Protein AF-A0A2N7S6V3-F1 (afdb_monomer_lite)

pLDDT: mean 84.44, std 11.52, range [43.91, 96.56]

Organism: NCBI:txid256701

Radius of gyration: 15.77 Å; chains: 1; bounding box: 34×44×52 Å

InterPro domains:
  IPR001604 DNA/RNA non-specific endonuclease/pyrophosphatase/phosphodiesterase domain [PF01223] (2-78)
  IPR044925 His-Me finger superfamily [SSF54060] (2-76)
  IPR044929 DNA/RNA non-spec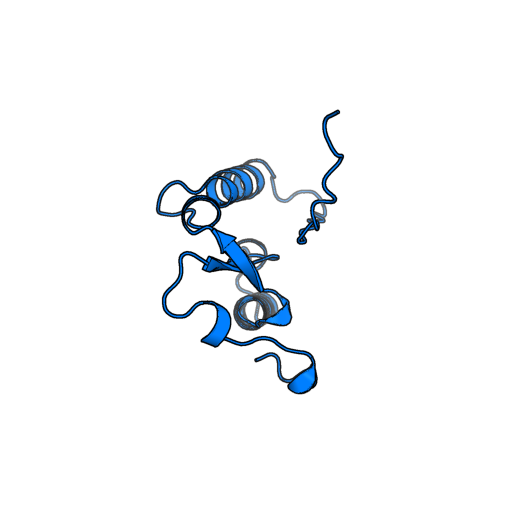ific endonuclease superfamily [G3DSA:3.40.570.10] (1-99)

Secondary structure (DSSP, 8-state):
--TTS-GGG---GGGGTTSSEEEEESS-HHHHTTS--HHHHHHHHHTTSGGGEEEEEHHHH-GGGT-HHHHHHHHHHHH--TTS---------PPP-----

Sequence (101 aa):
MDPRVPSEYQAGSYLYANNRLDGGLLARRADFTRELRSEAHQASKDSFYFTNITPQLDEFNQSGQGGILGRLENAFYEAVHLDVLRCRLSGPIPATSASHR

Structure (mmCIF, N/CA/C/O backbone):
data_AF-A0A2N7S6V3-F1
#
_entry.id   AF-A0A2N7S6V3-F1
#
loop_
_atom_site.group_PDB
_atom_site.id
_atom_site.type_symbol
_atom_site.label_atom_id
_atom_site.label_alt_id
_atom_site.label_comp_id
_atom_site.label_asym_id
_atom_site.label_entity_id
_atom_site.label_seq_id
_atom_site.pdbx_PDB_ins_code
_atom_site.Cartn_x
_atom_site.Cartn_y
_atom_site.Cartn_z
_atom_site.occupancy
_atom_site.B_iso_or_equiv
_atom_site.auth_seq_id
_atom_site.auth_comp_id
_atom_site.auth_asym_id
_atom_site.auth_atom_id
_atom_site.pdbx_PDB_model_num
ATOM 1 N N . MET A 1 1 ? -8.026 -7.565 7.646 1.00 93.56 1 MET A N 1
ATOM 2 C CA . MET A 1 1 ? -9.291 -7.234 6.958 1.00 93.56 1 MET A CA 1
ATOM 3 C C . MET A 1 1 ? -9.798 -5.917 7.503 1.00 93.56 1 MET A C 1
ATOM 5 O O . MET A 1 1 ? -9.565 -5.657 8.679 1.00 93.56 1 MET A O 1
ATOM 9 N N . ASP A 1 2 ? -10.428 -5.103 6.664 1.00 95.38 2 ASP A N 1
ATOM 10 C CA . ASP A 1 2 ? -11.132 -3.889 7.073 1.00 95.38 2 ASP A CA 1
ATOM 11 C C . ASP A 1 2 ? -12.505 -4.269 7.650 1.00 95.38 2 ASP A C 1
ATOM 13 O O . ASP A 1 2 ? -13.312 -4.850 6.921 1.00 95.38 2 ASP A O 1
ATOM 17 N N . PRO A 1 3 ? -12.800 -3.979 8.929 1.00 95.38 3 PRO A N 1
ATOM 18 C CA . PRO A 1 3 ? -14.094 -4.314 9.524 1.00 95.38 3 PRO A CA 1
ATOM 19 C C . PRO A 1 3 ? -15.255 -3.484 8.955 1.00 95.38 3 PRO A C 1
ATOM 21 O O . PRO A 1 3 ? -16.411 -3.809 9.208 1.00 95.38 3 PRO A O 1
ATOM 24 N N . ARG A 1 4 ? -14.971 -2.408 8.209 1.00 95.75 4 ARG A N 1
ATOM 25 C CA . ARG A 1 4 ? -15.985 -1.524 7.614 1.00 95.75 4 ARG A CA 1
ATOM 26 C C . ARG A 1 4 ? -16.544 -2.059 6.295 1.00 95.75 4 ARG A C 1
ATOM 28 O O . ARG A 1 4 ? -17.529 -1.523 5.798 1.00 95.75 4 ARG A O 1
ATOM 35 N N . VAL A 1 5 ? -15.917 -3.086 5.720 1.00 95.56 5 VAL A N 1
ATOM 36 C CA . VAL A 1 5 ? -16.302 -3.690 4.439 1.00 95.56 5 VAL A CA 1
ATOM 37 C C . VAL A 1 5 ? -16.656 -5.166 4.677 1.00 95.56 5 VAL A C 1
ATOM 39 O O . VAL A 1 5 ? -15.956 -5.827 5.446 1.00 95.56 5 VAL A O 1
ATOM 42 N N . PRO A 1 6 ? -17.709 -5.725 4.052 1.00 96.56 6 PRO A N 1
ATOM 43 C CA . PRO A 1 6 ? -17.992 -7.158 4.149 1.00 96.56 6 PRO A CA 1
ATOM 44 C C . PRO A 1 6 ? -16.808 -8.008 3.667 1.00 96.56 6 PRO A C 1
ATOM 46 O O . PRO A 1 6 ? -16.053 -7.599 2.779 1.00 96.56 6 PRO A O 1
ATOM 49 N N . SER A 1 7 ? -16.602 -9.176 4.275 1.00 94.12 7 SER A N 1
ATOM 50 C CA . SER A 1 7 ? -15.421 -10.003 4.000 1.00 94.12 7 SER A CA 1
ATOM 51 C C . SER A 1 7 ? -15.444 -10.612 2.601 1.00 94.12 7 SER A C 1
ATOM 53 O O . SER A 1 7 ? -14.377 -10.804 2.023 1.00 94.12 7 SER A O 1
ATOM 55 N N . GLU A 1 8 ? -16.622 -10.858 2.021 1.00 95.12 8 GLU A N 1
ATOM 56 C CA . GLU A 1 8 ? -16.755 -11.396 0.663 1.00 95.12 8 GLU A CA 1
ATOM 57 C C . GLU A 1 8 ? -16.217 -10.459 -0.433 1.00 95.12 8 GLU A C 1
ATOM 59 O O . GLU A 1 8 ? -15.902 -10.919 -1.529 1.00 95.12 8 GLU A O 1
ATOM 64 N N . TYR A 1 9 ? -16.062 -9.163 -0.139 1.00 95.12 9 TYR A N 1
ATOM 65 C CA . TYR A 1 9 ? -15.515 -8.168 -1.069 1.00 95.12 9 TYR A CA 1
ATOM 66 C C . TYR A 1 9 ? -14.033 -7.864 -0.827 1.00 95.12 9 TYR A C 1
ATOM 68 O O . TYR A 1 9 ? -13.488 -6.938 -1.427 1.00 95.12 9 TYR A O 1
ATOM 76 N N . GLN A 1 10 ? -13.374 -8.602 0.067 1.00 94.25 10 GLN A N 1
ATOM 77 C CA . GLN A 1 10 ? -11.996 -8.334 0.458 1.00 94.25 10 GLN A CA 1
ATOM 78 C C . GLN A 1 10 ? -11.084 -9.511 0.157 1.00 94.25 10 GLN A C 1
ATOM 80 O O . GLN A 1 10 ? -11.326 -10.644 0.571 1.00 94.25 10 GLN A O 1
ATOM 85 N N . ALA A 1 11 ? -9.961 -9.207 -0.484 1.00 90.50 11 ALA A N 1
ATOM 86 C CA . ALA A 1 11 ? -8.839 -10.122 -0.518 1.00 90.50 11 ALA A CA 1
ATOM 87 C C . ALA A 1 11 ? -7.976 -9.980 0.746 1.00 90.50 11 ALA A C 1
ATOM 89 O O . ALA A 1 11 ? -7.929 -8.923 1.376 1.00 90.50 11 ALA A O 1
ATOM 90 N N . GLY A 1 12 ? -7.301 -11.063 1.131 1.00 91.44 12 GLY A N 1
ATOM 91 C CA . GLY A 1 12 ? -6.528 -11.143 2.371 1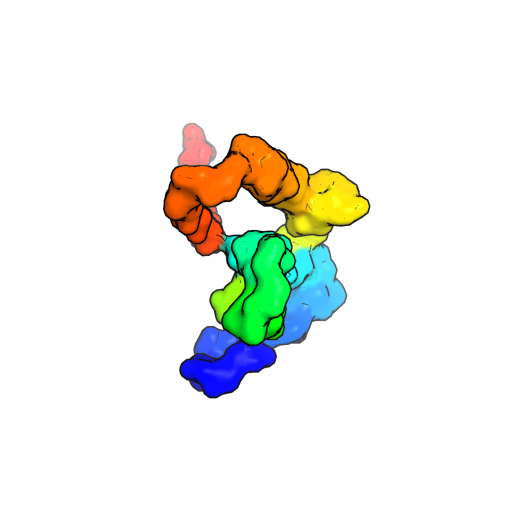.00 91.44 12 GLY A CA 1
ATOM 92 C C . GLY A 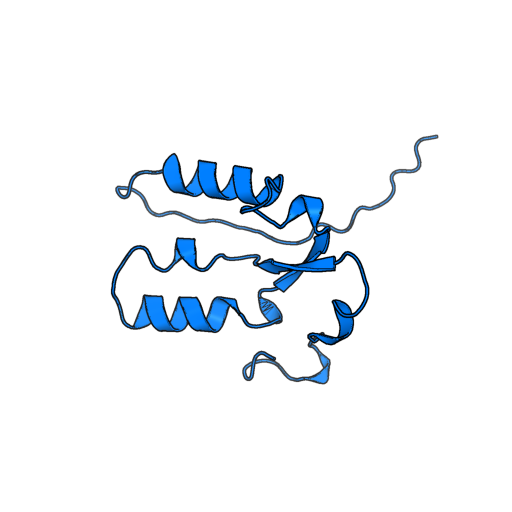1 12 ? -5.046 -11.427 2.159 1.00 91.44 12 GLY A C 1
ATOM 93 O O . GLY A 1 12 ? -4.545 -11.471 1.037 1.00 91.44 12 GLY A O 1
ATOM 94 N N . SER A 1 13 ? -4.352 -11.699 3.267 1.00 92.81 13 SER A N 1
ATOM 95 C CA . SER A 1 13 ? -2.918 -12.024 3.282 1.00 92.81 13 SER A CA 1
ATOM 96 C C . SER A 1 13 ? -2.558 -13.238 2.424 1.00 92.81 13 SER A C 1
ATOM 98 O O . SER A 1 13 ? -1.431 -13.330 1.948 1.00 92.81 13 SER A O 1
ATOM 100 N N . TY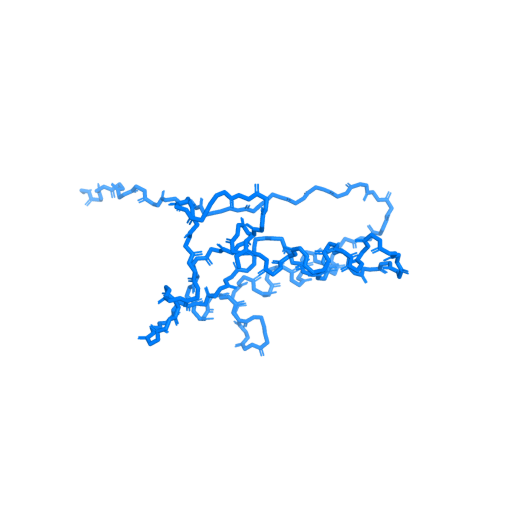R A 1 14 ? -3.509 -14.147 2.192 1.00 93.31 14 TYR A N 1
ATOM 101 C CA . TYR A 1 14 ? -3.312 -15.337 1.366 1.00 93.31 14 TYR A CA 1
ATOM 102 C C . TYR A 1 14 ? -2.865 -15.013 -0.071 1.00 93.31 14 TYR A C 1
ATOM 104 O O . TYR A 1 14 ? -2.189 -15.838 -0.675 1.00 93.31 14 TYR A O 1
ATOM 112 N N . LEU A 1 15 ? -3.186 -13.826 -0.609 1.00 92.94 15 LEU A N 1
ATOM 113 C CA . LEU A 1 15 ? -2.744 -13.406 -1.946 1.00 92.94 15 LEU A CA 1
ATOM 114 C C . LEU A 1 15 ? -1.231 -13.199 -2.060 1.00 92.94 15 LEU A C 1
ATOM 116 O O . LEU A 1 15 ? -0.696 -13.262 -3.162 1.00 92.94 15 LEU A O 1
ATOM 120 N N . TYR A 1 16 ? -0.554 -12.942 -0.946 1.00 92.50 16 TYR A N 1
ATOM 121 C CA . TYR A 1 16 ? 0.864 -12.574 -0.903 1.00 92.50 16 TYR A CA 1
ATOM 122 C C . TYR A 1 16 ? 1.745 -13.736 -0.428 1.00 92.50 16 TYR A C 1
ATOM 124 O O . TYR A 1 16 ? 2.961 -13.617 -0.319 1.00 92.50 16 TYR A O 1
ATOM 132 N N . ALA A 1 17 ? 1.141 -14.882 -0.106 1.00 94.25 17 ALA A N 1
ATOM 133 C CA . ALA A 1 17 ? 1.877 -16.045 0.355 1.00 94.25 17 ALA A CA 1
ATOM 134 C C . ALA A 1 17 ? 2.598 -16.729 -0.818 1.00 94.25 17 ALA A C 1
ATOM 136 O O . ALA A 1 17 ? 1.983 -17.050 -1.835 1.00 94.25 17 ALA A O 1
ATOM 137 N N . ASN A 1 18 ? 3.889 -17.021 -0.634 1.00 94.12 18 ASN A N 1
ATOM 138 C CA . ASN A 1 18 ? 4.708 -17.818 -1.556 1.00 94.12 18 ASN A CA 1
ATOM 139 C C . ASN A 1 18 ? 4.784 -17.264 -2.992 1.00 94.12 18 ASN A C 1
ATOM 141 O O . ASN A 1 18 ? 4.821 -18.031 -3.955 1.00 94.12 18 ASN A O 1
ATOM 145 N N . ASN A 1 19 ? 4.802 -15.941 -3.155 1.00 94.31 19 ASN A N 1
ATOM 146 C CA . ASN A 1 19 ? 4.996 -15.294 -4.449 1.00 94.31 19 ASN A CA 1
ATOM 147 C C . ASN A 1 19 ? 5.767 -13.971 -4.297 1.00 94.31 19 ASN A C 1
ATOM 149 O O . ASN A 1 19 ? 6.182 -13.610 -3.200 1.00 94.31 19 ASN A O 1
ATOM 153 N N . ARG A 1 20 ? 5.999 -13.280 -5.418 1.00 94.00 20 ARG A N 1
ATOM 154 C CA . ARG A 1 20 ? 6.748 -12.011 -5.477 1.00 94.00 20 ARG A CA 1
ATOM 155 C C . ARG A 1 20 ? 5.899 -10.764 -5.197 1.00 94.00 20 ARG A C 1
ATOM 157 O O . ARG A 1 20 ? 6.368 -9.648 -5.410 1.00 94.00 20 ARG A O 1
ATOM 164 N N . LEU A 1 21 ? 4.629 -10.936 -4.836 1.00 93.94 21 LEU A N 1
ATOM 165 C CA . LEU A 1 21 ? 3.725 -9.825 -4.579 1.00 93.94 21 LEU A CA 1
ATOM 166 C C . LEU A 1 21 ? 3.868 -9.378 -3.131 1.00 93.94 21 LEU A C 1
ATOM 168 O O . LEU A 1 21 ? 3.663 -10.153 -2.200 1.00 93.94 21 LEU A O 1
ATOM 172 N N . ASP A 1 22 ? 4.110 -8.090 -2.963 1.00 92.75 22 ASP A N 1
ATOM 173 C CA . ASP A 1 22 ? 3.999 -7.396 -1.698 1.00 92.75 22 ASP A CA 1
ATOM 174 C C . ASP A 1 22 ? 2.635 -6.722 -1.554 1.00 92.75 22 ASP A C 1
ATOM 176 O O . ASP A 1 22 ? 1.992 -6.313 -2.530 1.00 92.75 22 ASP A O 1
ATOM 180 N N . GLY A 1 23 ? 2.240 -6.526 -0.295 1.00 91.62 23 GLY A N 1
ATOM 181 C CA . GLY A 1 23 ? 1.132 -5.657 0.073 1.00 91.62 23 GLY A CA 1
ATOM 182 C C . GLY A 1 23 ? 1.522 -4.182 -0.025 1.00 91.62 23 GLY A C 1
ATOM 183 O O . GLY A 1 23 ? 1.786 -3.542 0.993 1.00 91.62 23 GLY A O 1
ATOM 184 N N . GLY A 1 24 ? 1.545 -3.641 -1.243 1.00 92.06 24 GLY A N 1
ATOM 185 C CA . GLY A 1 24 ? 1.868 -2.238 -1.483 1.00 92.06 24 GLY A CA 1
ATOM 186 C C . GLY A 1 24 ? 0.765 -1.297 -1.002 1.00 92.06 24 GLY A C 1
ATOM 187 O O . GLY A 1 24 ? -0.384 -1.397 -1.439 1.00 92.06 24 GLY A O 1
ATOM 188 N N . LEU A 1 25 ? 1.120 -0.373 -0.107 1.00 92.56 25 LEU A N 1
ATOM 189 C CA . LEU A 1 25 ? 0.206 0.636 0.432 1.00 92.56 25 LEU A CA 1
ATOM 190 C C . LEU A 1 25 ? -0.127 1.683 -0.637 1.00 92.56 25 LEU A C 1
ATOM 192 O O . LEU A 1 25 ? 0.773 2.270 -1.233 1.00 92.56 25 LEU A O 1
ATOM 196 N N . LEU A 1 26 ? -1.413 1.970 -0.839 1.00 92.25 26 LEU A N 1
ATOM 197 C CA . LEU A 1 26 ? -1.855 3.066 -1.704 1.00 92.25 26 LEU A CA 1
ATOM 198 C C . LEU A 1 26 ? -1.624 4.414 -1.019 1.00 92.25 26 LEU A C 1
ATOM 200 O O . LEU A 1 26 ? -0.962 5.294 -1.576 1.00 92.25 26 LEU A O 1
ATOM 204 N N . ALA A 1 27 ? -2.130 4.565 0.204 1.00 90.75 27 ALA A N 1
ATOM 205 C CA . ALA A 1 27 ? -1.829 5.694 1.070 1.00 90.75 27 ALA A CA 1
ATOM 206 C C . ALA A 1 27 ? -0.869 5.257 2.183 1.00 90.75 27 ALA A C 1
ATOM 208 O O . ALA A 1 27 ? -1.139 4.299 2.917 1.00 90.75 27 ALA A O 1
ATOM 209 N N . ARG A 1 28 ? 0.277 5.934 2.306 1.00 86.44 28 ARG A N 1
ATOM 210 C CA . ARG A 1 28 ? 1.336 5.506 3.225 1.00 86.44 28 ARG A CA 1
ATOM 211 C C . ARG A 1 28 ? 1.147 6.077 4.614 1.00 86.44 28 ARG A C 1
ATOM 213 O O . ARG A 1 28 ? 0.816 7.244 4.775 1.00 86.44 28 ARG A O 1
ATOM 220 N N . ARG A 1 29 ? 1.578 5.312 5.617 1.00 84.94 29 ARG A N 1
ATOM 221 C CA . ARG A 1 29 ? 1.697 5.776 7.005 1.00 84.94 29 ARG A CA 1
ATOM 222 C C . ARG A 1 29 ? 2.402 7.132 7.136 1.00 84.94 29 ARG A C 1
ATOM 224 O O . ARG A 1 29 ? 1.900 8.003 7.840 1.00 84.94 29 ARG A O 1
ATOM 231 N N . ALA A 1 30 ? 3.541 7.304 6.459 1.00 82.00 30 ALA A N 1
ATOM 232 C CA . ALA A 1 30 ? 4.339 8.530 6.536 1.00 82.00 30 ALA A CA 1
ATOM 233 C C . ALA A 1 30 ? 3.537 9.777 6.134 1.00 82.00 30 ALA A C 1
ATOM 235 O O . ALA A 1 30 ? 3.757 10.846 6.696 1.00 82.00 30 ALA A O 1
ATOM 236 N N . ASP A 1 31 ? 2.567 9.629 5.226 1.00 79.69 31 ASP A N 1
ATOM 237 C CA . ASP A 1 31 ? 1.741 10.734 4.742 1.00 79.69 31 ASP A CA 1
ATOM 238 C C . ASP A 1 31 ? 0.803 11.273 5.850 1.00 79.69 31 ASP A C 1
ATOM 240 O O . ASP A 1 31 ? 0.399 12.431 5.795 1.00 79.69 31 ASP A O 1
ATOM 244 N N . PHE A 1 32 ? 0.525 10.482 6.897 1.00 75.81 32 PHE A N 1
ATOM 245 C CA . PHE A 1 32 ? -0.364 10.847 8.010 1.00 75.81 32 PHE A CA 1
ATOM 246 C C . PHE A 1 32 ? 0.372 11.169 9.314 1.00 75.81 32 PHE A C 1
ATOM 248 O O . PHE A 1 32 ? -0.121 11.938 10.133 1.00 75.81 32 PHE A O 1
ATOM 255 N N . THR A 1 33 ? 1.548 10.579 9.541 1.00 76.19 33 THR A N 1
ATOM 256 C CA . THR A 1 33 ? 2.231 10.621 10.847 1.00 76.19 33 THR A CA 1
ATOM 257 C C . THR A 1 33 ? 3.184 11.803 11.028 1.00 76.19 33 THR A C 1
ATOM 259 O O . THR A 1 33 ? 4.051 11.752 11.897 1.00 76.19 33 THR A O 1
ATOM 262 N N . ARG A 1 34 ? 3.067 12.860 10.213 1.00 71.19 34 ARG A N 1
ATOM 263 C CA . ARG A 1 34 ? 3.883 14.081 10.380 1.00 71.19 34 ARG A CA 1
ATOM 264 C C . ARG A 1 34 ? 3.523 14.850 11.652 1.00 71.19 34 ARG A C 1
ATOM 266 O O . ARG A 1 34 ? 4.373 15.546 12.196 1.00 71.19 34 ARG A O 1
ATOM 273 N N . GLU A 1 35 ? 2.294 14.692 12.135 1.00 69.31 35 GLU A N 1
ATOM 274 C CA . GLU A 1 35 ? 1.805 15.306 13.368 1.00 69.31 35 GLU A CA 1
ATOM 275 C C . GLU A 1 35 ? 1.487 14.238 14.426 1.00 69.31 35 GLU A C 1
ATOM 277 O O . GLU A 1 35 ? 1.005 13.151 14.114 1.00 69.31 35 GLU A O 1
ATOM 282 N N . LEU A 1 36 ? 1.718 14.550 15.704 1.00 73.31 36 LEU A N 1
ATOM 283 C CA . LEU A 1 36 ? 1.500 13.642 16.843 1.00 73.31 36 LEU A CA 1
ATOM 284 C C . LEU A 1 36 ? 0.040 13.649 17.345 1.00 73.31 36 LEU A C 1
ATOM 286 O O . LEU A 1 36 ? -0.217 13.652 18.548 1.00 73.31 36 LEU A O 1
ATOM 290 N N . ARG A 1 37 ? -0.937 13.683 16.434 1.00 84.88 37 ARG A N 1
ATOM 291 C CA . ARG A 1 37 ? -2.370 13.720 16.783 1.00 84.88 37 ARG A CA 1
ATOM 292 C C . ARG A 1 37 ? -2.958 12.315 16.918 1.00 84.88 37 ARG A C 1
ATOM 294 O O . ARG A 1 37 ? -2.510 11.372 16.270 1.00 84.88 37 ARG A O 1
ATOM 301 N N . SER A 1 38 ? -4.016 12.179 17.718 1.00 87.38 38 SER A N 1
ATOM 302 C CA . SER A 1 38 ? -4.781 10.926 17.843 1.00 87.38 38 SER A CA 1
ATOM 303 C C . SER A 1 38 ? -5.303 10.428 16.489 1.00 87.38 38 SER A C 1
ATOM 305 O O . SER A 1 38 ? -5.252 9.234 16.204 1.00 87.38 38 SER A O 1
ATOM 307 N N . GLU A 1 39 ? -5.729 11.350 15.628 1.00 87.44 39 GLU A N 1
ATOM 308 C CA . GLU A 1 39 ? -6.166 11.076 14.256 1.00 87.44 39 GLU A CA 1
ATOM 309 C C . GLU A 1 39 ? -5.036 10.499 13.396 1.00 87.44 39 GLU A C 1
ATOM 311 O O . GLU A 1 39 ? -5.257 9.532 12.674 1.00 87.44 39 GLU A O 1
ATOM 316 N N . ALA A 1 40 ? -3.808 11.012 13.527 1.00 87.56 40 ALA A N 1
ATOM 317 C CA . ALA A 1 40 ? -2.641 10.492 12.812 1.00 87.56 40 ALA A CA 1
ATOM 318 C C . ALA A 1 40 ? -2.309 9.049 13.230 1.00 87.56 40 ALA A C 1
ATOM 320 O O . ALA A 1 40 ? -1.928 8.221 12.399 1.00 87.56 40 ALA A O 1
ATOM 321 N N . HIS A 1 41 ? -2.504 8.715 14.510 1.00 87.62 41 HIS A N 1
ATOM 322 C CA . HIS A 1 41 ? -2.364 7.340 14.996 1.00 87.62 41 HIS A CA 1
ATOM 323 C C . HIS A 1 41 ? -3.445 6.419 14.429 1.00 87.62 41 HIS A C 1
ATOM 325 O O . HIS A 1 41 ? -3.142 5.304 13.999 1.00 87.62 41 HIS A O 1
ATOM 331 N N . GLN A 1 42 ? -4.698 6.880 14.389 1.00 90.62 42 GLN A N 1
ATOM 332 C CA . GLN A 1 42 ? -5.784 6.106 13.795 1.00 90.62 42 GLN A CA 1
ATOM 333 C C . GLN A 1 42 ? -5.570 5.912 12.289 1.00 90.62 42 GLN A C 1
ATOM 335 O O . GLN A 1 42 ? -5.645 4.785 11.815 1.00 90.62 42 GLN A O 1
ATOM 340 N N . ALA A 1 43 ? -5.200 6.962 11.555 1.00 89.69 43 ALA A N 1
ATOM 341 C CA . ALA A 1 43 ? -4.883 6.893 10.130 1.00 89.69 43 ALA A CA 1
ATOM 342 C C . ALA A 1 43 ? -3.706 5.945 9.845 1.00 89.69 43 ALA A C 1
ATOM 344 O O . ALA A 1 43 ? -3.746 5.149 8.908 1.00 89.69 43 ALA A O 1
ATOM 345 N N . SER A 1 44 ? -2.676 5.959 10.699 1.00 90.00 44 SER A N 1
ATOM 346 C CA . SER A 1 44 ? -1.582 4.992 10.621 1.00 90.00 44 SER A CA 1
ATOM 347 C C . SER A 1 44 ? -2.081 3.555 10.758 1.00 90.00 44 SER A C 1
ATOM 349 O O . SER A 1 44 ? -1.603 2.695 10.024 1.00 90.00 44 SER A O 1
ATOM 351 N N . LYS A 1 45 ? -2.999 3.266 11.687 1.00 91.75 45 LYS A N 1
ATOM 352 C CA . LYS A 1 45 ? -3.585 1.923 11.829 1.00 91.75 45 LYS A CA 1
ATOM 353 C C . LYS A 1 45 ? -4.429 1.556 10.613 1.00 91.75 45 LYS A C 1
ATOM 355 O O . LYS A 1 45 ? -4.246 0.477 10.059 1.00 91.75 45 LYS A O 1
ATOM 360 N N . ASP A 1 46 ? -5.289 2.472 10.181 1.00 93.44 46 ASP A N 1
ATOM 361 C CA . ASP A 1 46 ? -6.187 2.282 9.045 1.00 93.44 46 ASP A CA 1
ATOM 362 C C . ASP A 1 46 ? -5.427 2.022 7.738 1.00 93.44 46 ASP A C 1
ATOM 364 O O . ASP A 1 46 ? -5.908 1.276 6.887 1.00 93.44 46 ASP A O 1
ATOM 368 N N . SER A 1 47 ? -4.210 2.561 7.599 1.00 92.62 47 SER A N 1
ATOM 369 C CA . SER A 1 47 ? -3.375 2.320 6.418 1.00 92.62 47 SER A CA 1
ATOM 370 C C . SER A 1 47 ? -3.035 0.838 6.199 1.00 92.62 47 SER A C 1
ATOM 372 O O . SER A 1 47 ? -2.805 0.442 5.062 1.00 92.62 47 SER A O 1
ATOM 374 N N . PHE A 1 48 ? -3.071 -0.005 7.237 1.00 92.81 48 PHE A N 1
ATOM 375 C CA . PHE A 1 48 ? -2.760 -1.437 7.131 1.00 92.81 48 PHE A CA 1
ATOM 376 C C . PHE A 1 48 ? -3.958 -2.321 6.750 1.00 92.81 48 PHE A C 1
ATOM 378 O O . PHE A 1 48 ? -3.823 -3.547 6.686 1.00 92.81 48 PHE A O 1
ATOM 385 N N . TYR A 1 49 ? -5.139 -1.750 6.502 1.00 95.44 49 TYR A N 1
ATOM 386 C CA . TYR A 1 49 ? -6.260 -2.531 5.989 1.00 95.44 49 TYR A CA 1
ATOM 387 C C . TYR A 1 49 ? -6.051 -2.922 4.523 1.00 95.44 49 TYR A C 1
ATOM 389 O O . TYR A 1 49 ? -5.548 -2.140 3.723 1.00 95.44 49 TYR A O 1
ATOM 397 N N . PHE A 1 50 ? -6.500 -4.127 4.147 1.00 94.25 50 PHE A N 1
ATOM 398 C CA . PHE A 1 50 ? -6.365 -4.634 2.773 1.00 94.25 50 PHE A CA 1
ATOM 399 C C . PHE A 1 50 ? -7.113 -3.794 1.730 1.00 94.25 50 PHE A C 1
ATOM 401 O O . PHE A 1 50 ? -6.752 -3.820 0.563 1.00 94.25 50 PHE A O 1
ATOM 408 N N . THR A 1 51 ? -8.092 -2.993 2.148 1.00 93.94 51 THR A N 1
ATOM 409 C CA . THR A 1 51 ? -8.779 -1.994 1.314 1.00 93.94 51 THR A CA 1
ATOM 410 C C . THR A 1 51 ? -7.868 -0.842 0.863 1.00 93.94 51 THR A C 1
ATOM 412 O O . THR A 1 51 ? -8.190 -0.161 -0.104 1.00 93.94 51 THR A O 1
ATOM 415 N N . ASN A 1 52 ? -6.718 -0.642 1.517 1.00 94.75 52 ASN A N 1
ATOM 416 C CA . ASN A 1 52 ? -5.666 0.313 1.145 1.00 94.75 52 ASN A CA 1
ATOM 417 C C . ASN A 1 52 ? -4.431 -0.379 0.526 1.00 94.75 52 ASN A C 1
ATOM 419 O O . ASN A 1 52 ? -3.409 0.264 0.293 1.00 94.75 52 ASN A O 1
ATOM 423 N N . ILE A 1 53 ? -4.488 -1.692 0.292 1.00 93.94 53 ILE A N 1
ATOM 424 C CA . ILE A 1 53 ? -3.352 -2.487 -0.176 1.00 93.94 53 ILE A CA 1
ATOM 425 C C . ILE A 1 53 ? -3.655 -3.031 -1.569 1.00 93.94 53 ILE A C 1
ATOM 427 O O . ILE A 1 53 ? -4.706 -3.622 -1.800 1.00 93.94 53 ILE A O 1
ATOM 431 N N . THR A 1 54 ? -2.703 -2.885 -2.487 1.00 93.94 54 THR A N 1
ATOM 432 C CA . THR A 1 54 ? -2.764 -3.500 -3.817 1.00 93.94 54 THR A CA 1
ATOM 433 C C . THR A 1 54 ? -1.571 -4.432 -4.029 1.00 93.94 54 THR A C 1
ATOM 435 O O . THR A 1 54 ? -0.477 -4.125 -3.550 1.00 93.94 54 THR A O 1
ATOM 438 N N . PRO A 1 55 ? -1.732 -5.538 -4.781 1.00 93.81 55 PRO A N 1
ATOM 439 C CA . PRO A 1 55 ? -0.601 -6.332 -5.237 1.00 93.81 55 PR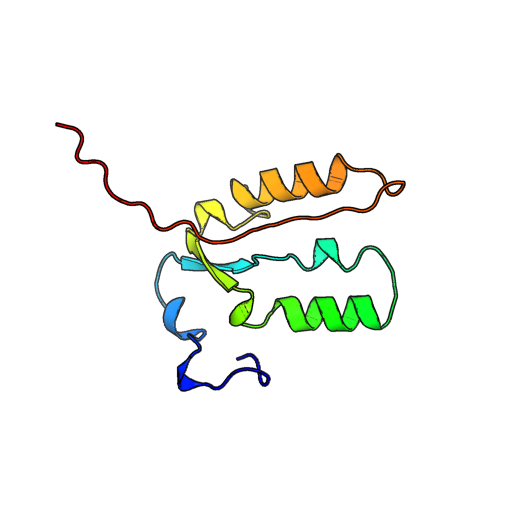O A CA 1
ATOM 440 C C . PRO A 1 55 ? 0.409 -5.488 -6.010 1.00 93.81 55 PRO A C 1
ATOM 442 O O . PRO A 1 55 ? 0.050 -4.809 -6.975 1.00 93.81 55 PRO A O 1
ATOM 445 N N . GLN A 1 56 ? 1.667 -5.535 -5.581 1.00 93.00 56 GLN A N 1
ATOM 446 C CA . GLN A 1 56 ? 2.800 -4.895 -6.246 1.00 93.00 56 GLN A CA 1
ATOM 447 C C . GLN A 1 56 ? 3.984 -5.856 -6.255 1.00 93.00 56 GLN A C 1
ATOM 449 O O . GLN A 1 56 ? 4.150 -6.617 -5.312 1.00 93.00 56 GLN A O 1
ATOM 454 N N . LEU A 1 57 ? 4.815 -5.829 -7.296 1.00 92.88 57 LEU A N 1
ATOM 455 C CA . LEU A 1 57 ? 6.053 -6.611 -7.290 1.00 92.88 57 LEU A CA 1
ATOM 456 C C . LEU A 1 57 ? 7.005 -6.092 -6.203 1.00 92.88 57 LEU A C 1
ATOM 458 O O . LEU A 1 57 ? 7.135 -4.878 -6.024 1.00 92.88 57 LEU A O 1
ATOM 462 N N . ASP A 1 58 ? 7.683 -7.014 -5.525 1.00 88.56 58 ASP A N 1
ATOM 463 C CA . ASP A 1 58 ? 8.718 -6.755 -4.516 1.00 88.56 58 ASP A CA 1
ATOM 464 C C . ASP A 1 58 ? 9.704 -5.636 -4.919 1.00 88.56 58 ASP A C 1
ATOM 466 O O . ASP A 1 58 ? 9.858 -4.634 -4.214 1.00 88.56 58 ASP A O 1
ATOM 470 N N . GLU A 1 59 ? 10.293 -5.738 -6.110 1.00 88.38 59 GLU A N 1
ATOM 471 C CA . GLU A 1 59 ? 11.262 -4.785 -6.667 1.00 88.38 59 GLU A CA 1
ATOM 472 C C . GLU A 1 59 ? 10.672 -3.398 -6.971 1.00 88.38 59 GLU A C 1
ATOM 474 O O . GLU A 1 59 ? 11.398 -2.413 -7.116 1.00 88.38 59 GLU A O 1
ATOM 479 N N . PHE A 1 60 ? 9.347 -3.294 -7.067 1.00 88.94 60 PHE A N 1
ATOM 480 C CA . PHE A 1 60 ? 8.660 -2.024 -7.260 1.00 88.94 60 PHE A CA 1
ATOM 481 C C . PHE A 1 60 ? 8.340 -1.353 -5.918 1.00 88.94 60 PHE A C 1
ATOM 483 O O . PHE A 1 60 ? 8.608 -0.160 -5.755 1.00 88.94 60 PHE A O 1
ATOM 490 N N . ASN A 1 61 ? 7.811 -2.118 -4.960 1.00 86.38 61 ASN A N 1
ATOM 491 C CA . ASN A 1 61 ? 7.245 -1.624 -3.703 1.00 86.38 61 ASN A CA 1
ATOM 492 C C . ASN A 1 61 ? 8.295 -1.261 -2.633 1.00 86.38 61 ASN A C 1
ATOM 494 O O . ASN A 1 61 ? 8.156 -0.254 -1.936 1.00 86.38 61 ASN A O 1
ATOM 498 N N . GLN A 1 62 ? 9.354 -2.061 -2.470 1.00 81.25 62 GLN A N 1
ATOM 499 C CA . GLN A 1 62 ? 10.194 -2.023 -1.263 1.00 81.25 62 GLN A CA 1
ATOM 500 C C . GLN A 1 62 ? 11.148 -0.821 -1.210 1.00 81.25 62 GLN A C 1
ATOM 502 O O . GLN A 1 62 ? 12.320 -0.902 -1.577 1.00 81.25 62 GLN A O 1
ATOM 507 N N . SER A 1 63 ? 10.673 0.308 -0.679 1.00 66.19 63 SER A N 1
ATOM 508 C CA . SER A 1 63 ? 11.445 1.554 -0.530 1.00 66.19 63 SER A CA 1
ATOM 509 C C . SER A 1 63 ? 12.805 1.373 0.158 1.00 66.19 63 SER A C 1
ATOM 511 O O . SER A 1 63 ? 13.804 1.913 -0.315 1.00 66.19 63 SER A O 1
ATOM 513 N N . GLY A 1 64 ? 12.864 0.563 1.220 1.00 62.00 64 GLY A N 1
ATOM 514 C CA . GLY A 1 64 ? 14.090 0.258 1.968 1.00 62.00 64 GLY A CA 1
ATOM 515 C C . GLY A 1 64 ? 15.106 -0.609 1.216 1.00 62.00 64 GLY A C 1
ATOM 516 O O . GLY A 1 64 ? 16.249 -0.702 1.649 1.00 62.00 64 GLY A O 1
ATOM 517 N N . GLN A 1 65 ? 14.710 -1.212 0.091 1.00 73.94 65 GLN A N 1
ATOM 518 C CA . GLN A 1 65 ? 15.574 -2.012 -0.786 1.00 73.94 65 GLN A CA 1
ATOM 519 C C . GLN A 1 65 ? 15.803 -1.344 -2.151 1.00 73.94 65 GLN A C 1
ATOM 521 O O . GLN A 1 65 ? 16.325 -1.959 -3.075 1.00 73.94 65 GLN A O 1
ATOM 526 N N . GLY A 1 66 ? 15.425 -0.070 -2.299 1.00 74.00 66 GLY A N 1
ATOM 527 C CA . GLY A 1 66 ? 15.560 0.641 -3.567 1.00 74.00 66 GLY A CA 1
ATOM 528 C C . GLY A 1 66 ? 14.441 0.336 -4.566 1.00 74.00 66 GLY A C 1
ATOM 529 O O . GLY A 1 66 ? 14.667 0.404 -5.773 1.00 74.00 66 GLY A O 1
ATOM 530 N N . GLY A 1 67 ? 13.230 0.050 -4.094 1.00 82.06 67 GLY A N 1
ATOM 531 C CA . GLY A 1 67 ? 12.051 -0.026 -4.951 1.00 82.06 67 GLY A CA 1
ATOM 532 C C . GLY A 1 67 ? 11.742 1.308 -5.638 1.00 82.06 67 GLY A C 1
ATOM 533 O O . GLY A 1 67 ? 11.922 2.386 -5.057 1.00 82.06 67 GLY A O 1
ATOM 534 N N . ILE A 1 68 ? 11.291 1.248 -6.895 1.00 86.69 68 ILE A N 1
ATOM 535 C CA . ILE A 1 68 ? 10.994 2.441 -7.711 1.00 86.69 68 ILE A CA 1
ATOM 536 C C . ILE A 1 68 ? 9.900 3.294 -7.061 1.00 86.69 68 ILE A C 1
ATOM 538 O O . ILE A 1 68 ? 10.069 4.512 -6.953 1.00 86.69 68 ILE A O 1
ATOM 542 N N . LEU A 1 69 ? 8.811 2.666 -6.604 1.00 86.38 69 LEU A N 1
ATOM 543 C CA . LEU A 1 69 ? 7.697 3.373 -5.977 1.00 86.38 69 LEU A CA 1
ATOM 544 C C . LEU A 1 69 ? 8.157 4.062 -4.698 1.00 86.38 69 LEU A C 1
ATOM 546 O O . LEU A 1 69 ? 7.948 5.258 -4.527 1.00 86.38 69 LEU A O 1
ATOM 550 N N . GLY A 1 70 ? 8.885 3.336 -3.856 1.00 84.50 70 GLY A N 1
ATOM 551 C CA . GLY A 1 70 ? 9.411 3.873 -2.614 1.00 84.50 70 GLY A CA 1
ATOM 552 C C . GLY A 1 70 ? 10.282 5.117 -2.794 1.00 84.50 70 GLY A C 1
ATOM 553 O O . GLY A 1 70 ? 10.130 6.090 -2.055 1.00 84.50 70 GLY A O 1
ATOM 554 N N . ARG A 1 71 ? 11.163 5.123 -3.805 1.00 87.19 71 ARG A N 1
ATOM 555 C CA . ARG A 1 71 ? 11.963 6.314 -4.143 1.00 87.19 71 ARG A CA 1
ATOM 556 C C . ARG A 1 71 ? 11.090 7.487 -4.575 1.00 87.19 71 ARG A C 1
ATOM 558 O O . ARG A 1 71 ? 11.309 8.601 -4.107 1.00 87.19 71 ARG A O 1
ATOM 565 N N . LEU A 1 72 ? 10.110 7.240 -5.445 1.00 86.94 72 LEU A N 1
ATOM 566 C CA . LEU A 1 72 ? 9.182 8.269 -5.914 1.00 86.94 72 LEU A CA 1
ATOM 567 C C . LEU A 1 72 ? 8.410 8.888 -4.744 1.00 86.94 72 LEU A C 1
ATOM 569 O O . LEU A 1 72 ? 8.327 10.107 -4.616 1.00 86.94 72 LEU A O 1
ATOM 573 N N . GLU A 1 73 ? 7.875 8.054 -3.861 1.00 85.12 73 GLU A N 1
ATOM 574 C CA . GLU A 1 73 ? 7.092 8.505 -2.717 1.00 85.12 73 GLU A CA 1
ATOM 575 C C . GLU A 1 73 ? 7.931 9.252 -1.672 1.00 85.12 73 GLU A C 1
ATOM 577 O O . GLU A 1 73 ? 7.436 10.189 -1.041 1.00 85.12 73 GLU A O 1
ATOM 582 N N . ASN A 1 74 ? 9.198 8.871 -1.483 1.00 84.88 74 ASN A N 1
ATOM 583 C CA . ASN A 1 74 ? 10.129 9.613 -0.631 1.00 84.88 74 ASN A CA 1
ATOM 584 C C . ASN A 1 74 ? 10.449 10.987 -1.226 1.00 84.88 74 ASN A C 1
ATOM 586 O O . ASN A 1 74 ? 10.344 11.985 -0.518 1.00 84.88 74 ASN A O 1
ATOM 590 N N . ALA A 1 75 ? 10.719 11.059 -2.533 1.00 85.88 75 ALA A N 1
ATOM 591 C CA . ALA A 1 75 ? 10.947 12.328 -3.218 1.00 85.88 75 ALA A CA 1
ATOM 592 C C . ALA A 1 75 ? 9.738 13.272 -3.088 1.00 85.88 75 ALA A C 1
ATOM 594 O O . ALA A 1 75 ? 9.905 14.438 -2.745 1.00 85.88 75 ALA A O 1
ATOM 595 N N . PHE A 1 76 ? 8.508 12.772 -3.266 1.00 81.06 76 PHE A N 1
ATOM 596 C CA . PHE A 1 76 ? 7.293 13.561 -3.011 1.00 81.06 76 PHE A CA 1
ATOM 597 C C . PHE A 1 76 ? 7.171 14.017 -1.553 1.00 81.06 76 PHE A C 1
ATOM 599 O O . PHE A 1 76 ? 6.735 15.133 -1.276 1.00 81.06 76 PHE A O 1
ATOM 606 N N . TYR A 1 77 ? 7.527 13.153 -0.606 1.00 80.00 77 TYR A N 1
ATOM 607 C CA . TYR A 1 77 ? 7.432 13.464 0.815 1.00 80.00 77 TYR A CA 1
ATOM 608 C C . TYR A 1 77 ? 8.414 14.560 1.254 1.00 80.00 77 TYR A C 1
ATOM 610 O O . TYR A 1 77 ? 8.063 15.376 2.115 1.00 80.00 77 TYR A O 1
ATOM 618 N N . GLU A 1 78 ? 9.611 14.580 0.665 1.00 82.06 78 GLU A N 1
ATOM 619 C CA . GLU A 1 78 ? 10.676 15.557 0.918 1.00 82.06 78 GLU A CA 1
ATOM 620 C C . GLU A 1 78 ? 10.465 16.875 0.163 1.00 82.06 78 GLU A C 1
ATOM 622 O O . GLU A 1 78 ? 10.613 17.948 0.748 1.00 82.06 78 GLU A O 1
ATOM 627 N N . ALA A 1 79 ? 10.085 16.810 -1.118 1.00 75.62 79 ALA A N 1
ATOM 628 C CA . ALA A 1 79 ? 10.026 17.974 -2.004 1.00 75.62 79 ALA A CA 1
ATOM 629 C C . ALA A 1 79 ? 8.940 18.988 -1.629 1.00 75.62 79 ALA A C 1
ATOM 631 O O . ALA A 1 79 ? 8.979 20.135 -2.069 1.00 75.62 79 ALA A O 1
ATOM 632 N N . VAL A 1 80 ? 7.952 18.587 -0.833 1.00 68.56 80 VAL A N 1
ATOM 633 C CA . VAL A 1 80 ? 6.828 19.456 -0.502 1.00 68.56 80 VAL A CA 1
ATOM 634 C C . VAL A 1 80 ? 7.007 19.982 0.925 1.00 68.56 80 VAL A C 1
ATOM 636 O O . VAL A 1 80 ? 7.192 19.209 1.871 1.00 68.56 80 VAL A O 1
ATOM 639 N N . HIS A 1 81 ? 6.928 21.304 1.103 1.00 64.69 81 HIS A N 1
ATOM 640 C CA . HIS A 1 81 ? 6.914 22.000 2.403 1.00 64.69 81 HIS A CA 1
ATOM 641 C C . HIS A 1 81 ? 5.467 22.280 2.865 1.00 64.69 81 HIS A C 1
ATOM 643 O O . HIS A 1 81 ? 4.528 22.134 2.083 1.00 64.69 81 HIS A O 1
ATOM 649 N N . LEU A 1 82 ? 5.251 22.499 4.166 1.00 60.28 82 LEU A N 1
ATOM 650 C CA . LEU A 1 82 ? 3.948 22.366 4.851 1.00 60.28 82 LEU A CA 1
ATOM 651 C C . LEU A 1 82 ? 2.948 23.521 4.621 1.00 60.28 82 LEU A C 1
ATOM 653 O O . LEU A 1 82 ? 1.879 23.512 5.221 1.00 60.28 82 LEU A O 1
ATOM 657 N N . ASP A 1 83 ? 3.232 24.460 3.718 1.00 56.03 83 ASP A N 1
ATOM 658 C CA . ASP A 1 83 ? 2.449 25.701 3.603 1.00 56.03 83 ASP A CA 1
ATOM 659 C C . ASP A 1 83 ? 1.252 25.623 2.631 1.00 56.03 83 ASP A C 1
ATOM 661 O O . ASP A 1 83 ? 0.596 26.629 2.367 1.00 56.03 83 ASP A O 1
ATOM 665 N N . VAL A 1 84 ? 0.930 24.436 2.093 1.00 59.75 84 VAL A N 1
ATOM 666 C CA . VAL A 1 84 ? -0.206 24.240 1.170 1.00 59.75 84 VAL A CA 1
ATOM 667 C C . VAL A 1 84 ? -0.904 22.895 1.398 1.00 59.75 84 VAL A C 1
ATOM 669 O O . VAL A 1 84 ? -0.252 21.877 1.644 1.00 59.75 84 VAL A O 1
ATOM 672 N N . LEU A 1 85 ? -2.238 22.885 1.264 1.00 60.78 85 LEU A N 1
ATOM 673 C CA . LEU A 1 85 ? -3.070 21.674 1.217 1.00 60.78 85 LEU A CA 1
ATOM 674 C C . LEU A 1 85 ? -2.535 20.699 0.155 1.00 60.78 85 LEU A C 1
ATOM 676 O O . LEU A 1 85 ? -2.376 21.066 -1.009 1.00 60.78 85 LEU A O 1
ATOM 680 N N . ARG A 1 86 ? -2.287 19.444 0.548 1.00 71.56 86 ARG A N 1
ATOM 681 C CA . ARG A 1 86 ? -1.837 18.372 -0.354 1.00 71.56 86 ARG A CA 1
ATOM 682 C C . ARG A 1 86 ? -2.968 17.394 -0.617 1.00 71.56 86 ARG A C 1
ATOM 684 O O . ARG A 1 86 ? -3.598 16.914 0.319 1.00 71.56 86 ARG A O 1
ATOM 691 N N . CYS A 1 87 ? -3.155 17.036 -1.881 1.00 77.38 87 CYS A N 1
ATOM 692 C CA . CYS A 1 87 ? -3.966 15.894 -2.280 1.00 77.38 87 CYS A CA 1
ATOM 693 C C . CYS A 1 87 ? -3.080 14.926 -3.067 1.00 77.38 87 CYS A C 1
ATOM 695 O O . CYS A 1 87 ? -2.450 15.319 -4.049 1.00 77.38 87 CYS A O 1
ATOM 697 N N . ARG A 1 88 ? -3.008 13.671 -2.616 1.00 82.50 88 ARG A N 1
ATOM 698 C CA . ARG A 1 88 ? -2.341 12.575 -3.321 1.00 82.50 88 ARG A CA 1
ATOM 699 C C . ARG A 1 88 ? -3.401 11.547 -3.690 1.00 82.50 88 ARG A C 1
ATOM 701 O O . ARG A 1 88 ? -4.150 11.104 -2.826 1.00 82.50 88 ARG A O 1
ATOM 708 N N . LEU A 1 89 ? -3.424 11.159 -4.960 1.00 87.25 89 LEU A N 1
ATOM 709 C CA . LEU A 1 89 ? -4.275 10.094 -5.477 1.00 87.25 89 LEU A CA 1
ATOM 710 C C . LEU A 1 89 ? -3.375 8.961 -5.971 1.00 87.25 89 LEU A C 1
ATOM 712 O O . LEU A 1 89 ? -2.417 9.199 -6.707 1.00 87.25 89 LEU A O 1
ATOM 716 N N . SER A 1 90 ? -3.665 7.739 -5.544 1.00 90.12 90 SER A N 1
ATOM 717 C CA . SER A 1 90 ? -2.937 6.528 -5.918 1.00 90.12 90 SER A CA 1
ATOM 718 C C . SER A 1 90 ? -3.924 5.381 -6.108 1.00 90.12 90 SER A C 1
ATOM 720 O O . SER A 1 90 ? -4.932 5.284 -5.411 1.00 90.12 90 SER A O 1
ATOM 722 N N . GLY A 1 91 ? -3.650 4.516 -7.080 1.00 91.88 91 GLY A N 1
ATOM 723 C CA . GLY A 1 91 ? -4.509 3.381 -7.390 1.00 91.88 91 GLY A CA 1
ATOM 724 C C . GLY A 1 91 ? -3.909 2.503 -8.487 1.00 91.88 91 GLY A C 1
ATOM 725 O O . GLY A 1 91 ? -3.065 2.977 -9.253 1.00 91.88 91 GLY A O 1
ATOM 726 N N . PRO A 1 92 ? -4.314 1.225 -8.563 1.00 91.12 92 PRO A N 1
ATOM 727 C CA . PRO A 1 92 ? -3.902 0.342 -9.641 1.00 91.12 92 PRO A CA 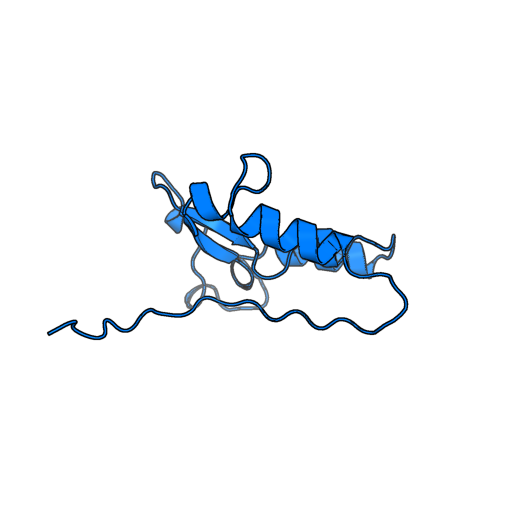1
ATOM 728 C C . PRO A 1 92 ? -4.554 0.768 -10.961 1.00 91.12 92 PRO A C 1
ATOM 730 O O . PRO A 1 92 ? -5.726 1.142 -11.002 1.00 91.12 92 PRO A O 1
ATOM 733 N N . ILE A 1 93 ? -3.800 0.663 -12.053 1.00 90.38 93 ILE A N 1
ATOM 734 C CA . ILE A 1 93 ? -4.313 0.844 -13.412 1.00 90.38 93 ILE A CA 1
ATOM 735 C C . ILE A 1 93 ? -4.226 -0.516 -14.109 1.00 90.38 93 ILE A C 1
ATOM 737 O O . ILE A 1 93 ? -3.116 -1.001 -14.340 1.00 90.38 93 ILE A O 1
ATOM 741 N N . PRO A 1 94 ? -5.358 -1.157 -14.442 1.00 85.62 94 PRO A N 1
ATOM 742 C CA . PRO A 1 94 ? -5.346 -2.343 -15.283 1.00 85.62 94 PRO A CA 1
ATOM 743 C C . PRO A 1 94 ? -4.775 -1.983 -16.654 1.00 85.62 94 PRO A C 1
ATOM 745 O O . PRO A 1 94 ? -5.299 -1.109 -17.345 1.00 85.62 94 PRO A O 1
ATOM 748 N N . ALA A 1 95 ? -3.695 -2.647 -17.058 1.00 82.00 95 ALA A N 1
ATOM 749 C CA . ALA A 1 95 ? -3.177 -2.483 -18.405 1.00 82.00 95 ALA A CA 1
ATOM 750 C C . ALA A 1 95 ? -4.122 -3.182 -19.391 1.00 82.00 95 ALA A C 1
ATOM 752 O O . ALA A 1 95 ? -4.301 -4.398 -19.339 1.00 82.00 95 ALA A O 1
ATOM 753 N N . THR A 1 96 ? -4.709 -2.430 -20.317 1.00 79.31 96 THR A N 1
ATOM 754 C CA . THR A 1 96 ? -5.263 -3.014 -21.539 1.00 79.31 96 THR A CA 1
ATOM 755 C C . THR A 1 96 ? -4.105 -3.242 -22.495 1.00 79.31 96 THR A C 1
ATOM 757 O O . THR A 1 96 ? -3.387 -2.293 -22.817 1.00 79.31 96 THR A O 1
ATOM 760 N N . SER A 1 97 ? -3.898 -4.471 -22.963 1.00 71.19 97 SER A N 1
ATOM 761 C CA . SER A 1 97 ? -2.951 -4.706 -24.046 1.00 71.19 97 SER A CA 1
ATOM 762 C C . SER A 1 97 ? -3.449 -3.978 -25.297 1.00 71.19 97 SER A C 1
ATOM 764 O O . SER A 1 97 ? -4.382 -4.415 -25.968 1.00 71.19 97 SER A O 1
ATOM 766 N N . ALA A 1 98 ? -2.825 -2.852 -25.642 1.00 61.16 98 ALA A N 1
ATOM 767 C CA . ALA A 1 98 ? -2.814 -2.443 -27.034 1.00 61.16 98 ALA A CA 1
ATOM 768 C C . ALA A 1 98 ? -2.002 -3.521 -27.752 1.00 61.16 98 ALA A C 1
ATOM 770 O O . ALA A 1 98 ? -0.808 -3.673 -27.489 1.00 61.16 98 ALA A O 1
ATOM 771 N N . SER A 1 99 ? -2.650 -4.336 -28.587 1.00 53.56 99 SER A N 1
ATOM 772 C CA . SER A 1 99 ? -1.912 -5.235 -29.466 1.00 53.56 99 SER A CA 1
ATOM 773 C C . SER A 1 99 ? -1.001 -4.354 -30.319 1.00 53.56 99 SER A C 1
ATOM 775 O O . SER A 1 99 ? -1.489 -3.648 -31.204 1.00 53.56 99 SER A O 1
ATOM 777 N N . HIS A 1 100 ? 0.299 -4.351 -30.037 1.00 54.06 100 HIS A N 1
ATOM 778 C CA . HIS A 1 100 ? 1.278 -3.882 -31.001 1.00 54.06 100 HIS A CA 1
ATOM 779 C C . HIS A 1 100 ? 1.180 -4.840 -32.195 1.00 54.06 100 HIS A C 1
ATOM 781 O O . HIS A 1 100 ? 1.642 -5.978 -32.123 1.00 54.06 100 HIS A O 1
ATOM 787 N N . ARG A 1 101 ? 0.444 -4.407 -33.222 1.00 43.91 101 ARG A N 1
ATOM 788 C CA . ARG A 1 101 ? 0.554 -4.921 -34.586 1.00 43.91 101 ARG A CA 1
ATOM 789 C C . ARG A 1 101 ? 1.672 -4.177 -35.293 1.00 43.91 101 ARG A C 1
ATOM 791 O O . ARG A 1 101 ? 1.792 -2.959 -35.031 1.00 43.91 101 ARG A O 1
#

Foldseek 3Di:
DDPVDDPVPFDDPVVVPPDQWDFAFQDALLVLCPDPDPVSVVVSVVSPDRVRTDTDGNQQRDLVVNHVVVVVVVCVSPVDDDPDDDDDGGDDDDDDDPPPD